Protein AF-A0A941VMR2-F1 (afdb_monomer_lite)

Foldseek 3Di:
DPPVPVVVVLVVVVVVLVVVVVVQVVCVVVVHDHDPVNVVVSVCCCVVRVVVPD

pLDDT: mean 88.75, std 12.2, range [48.38, 97.5]

Structure (mmCIF, N/CA/C/O backbone):
data_AF-A0A941VMR2-F1
#
_entry.id   AF-A0A941VMR2-F1
#
loop_
_atom_site.group_PDB
_atom_site.id
_atom_site.type_symbol
_atom_site.label_atom_id
_atom_site.label_alt_id
_atom_site.label_comp_id
_atom_site.label_asym_id
_atom_site.label_entity_id
_atom_site.label_seq_id
_atom_site.pdbx_PDB_ins_code
_atom_site.Cartn_x
_atom_site.Cartn_y
_atom_site.Cartn_z
_atom_site.occupancy
_atom_site.B_iso_or_equiv
_atom_site.auth_seq_id
_atom_site.auth_comp_id
_atom_site.auth_asym_id
_atom_site.auth_atom_id
_atom_site.pdbx_PDB_model_num
ATOM 1 N N . MET A 1 1 ? 24.390 -3.433 -16.981 1.00 54.72 1 MET A N 1
ATOM 2 C CA . MET A 1 1 ? 23.775 -3.735 -15.671 1.00 54.72 1 MET A CA 1
ATOM 3 C C . MET A 1 1 ? 23.215 -5.139 -15.750 1.00 54.72 1 MET A C 1
ATOM 5 O O . MET A 1 1 ? 22.541 -5.429 -16.729 1.00 54.72 1 MET A O 1
ATOM 9 N N . LEU A 1 2 ? 23.532 -6.017 -14.795 1.00 48.38 2 LEU A N 1
ATOM 10 C CA . LEU A 1 2 ? 22.864 -7.319 -14.720 1.00 48.38 2 LEU A CA 1
ATOM 11 C C . LEU A 1 2 ? 21.344 -7.076 -14.572 1.00 48.38 2 LEU A C 1
ATOM 13 O O . LEU A 1 2 ? 20.972 -6.150 -13.844 1.00 48.38 2 LEU A O 1
ATOM 17 N N . PRO A 1 3 ? 20.476 -7.861 -15.235 1.00 55.94 3 PRO A N 1
ATOM 18 C CA . PRO A 1 3 ? 19.024 -7.620 -15.336 1.00 55.94 3 PRO A CA 1
ATOM 19 C C . PRO A 1 3 ? 18.261 -7.587 -13.995 1.00 55.94 3 PRO A C 1
ATOM 21 O O . PRO A 1 3 ? 17.075 -7.288 -13.964 1.00 55.94 3 PRO A O 1
ATOM 24 N N . ILE A 1 4 ? 18.945 -7.829 -12.875 1.00 62.06 4 ILE A N 1
ATOM 25 C CA . ILE A 1 4 ? 18.415 -7.810 -11.507 1.00 62.06 4 ILE A CA 1
ATOM 26 C C . ILE A 1 4 ? 18.030 -6.390 -11.057 1.00 62.06 4 ILE A C 1
ATOM 28 O O . ILE A 1 4 ? 17.042 -6.215 -10.352 1.00 62.06 4 ILE A O 1
ATOM 32 N N . GLY A 1 5 ? 18.792 -5.365 -11.459 1.00 65.44 5 GLY A N 1
ATOM 33 C CA . GLY A 1 5 ? 18.609 -3.993 -10.964 1.00 65.44 5 GLY A CA 1
ATOM 34 C C . GLY A 1 5 ? 17.212 -3.409 -11.239 1.00 65.44 5 GLY A C 1
ATOM 35 O O . GLY A 1 5 ? 16.559 -2.981 -10.289 1.00 65.44 5 GLY A O 1
ATOM 36 N N . PRO A 1 6 ? 16.732 -3.413 -12.498 1.00 62.78 6 PRO A N 1
ATOM 37 C CA . PRO A 1 6 ? 15.392 -2.936 -12.847 1.00 62.78 6 PRO A CA 1
ATOM 38 C C . PRO A 1 6 ? 14.261 -3.769 -12.225 1.00 62.78 6 PRO A C 1
ATOM 40 O O . PRO A 1 6 ? 13.336 -3.191 -11.662 1.00 62.78 6 PRO A O 1
ATOM 43 N N . LEU A 1 7 ? 14.373 -5.105 -12.228 1.00 65.00 7 LEU A N 1
ATOM 44 C CA . LEU A 1 7 ? 13.371 -6.006 -11.631 1.00 65.00 7 LEU A CA 1
ATOM 45 C C . LEU A 1 7 ? 13.212 -5.782 -10.119 1.00 65.00 7 LEU A C 1
ATOM 47 O O . LEU A 1 7 ? 12.109 -5.830 -9.579 1.00 65.00 7 LEU A O 1
ATOM 51 N N . MET A 1 8 ? 14.303 -5.453 -9.422 1.00 80.50 8 MET A N 1
ATOM 52 C CA . MET A 1 8 ? 14.237 -5.134 -7.996 1.00 80.50 8 MET A CA 1
ATOM 53 C C . MET A 1 8 ? 13.525 -3.812 -7.696 1.00 80.50 8 MET A C 1
ATOM 55 O O . MET A 1 8 ? 13.055 -3.628 -6.576 1.00 80.50 8 MET A O 1
ATOM 59 N N . ILE A 1 9 ? 13.422 -2.879 -8.645 1.00 85.50 9 ILE A N 1
ATOM 60 C CA . ILE A 1 9 ? 12.673 -1.633 -8.421 1.00 85.50 9 ILE A CA 1
ATOM 61 C C . ILE A 1 9 ? 11.171 -1.928 -8.363 1.00 85.50 9 ILE A C 1
ATOM 63 O O . ILE A 1 9 ? 10.488 -1.400 -7.483 1.00 85.50 9 ILE A O 1
ATOM 67 N N . GLU A 1 10 ? 10.684 -2.803 -9.243 1.00 87.81 10 GLU A N 1
ATOM 68 C CA . GLU A 1 10 ? 9.276 -3.209 -9.301 1.00 87.81 10 GLU A CA 1
ATOM 69 C C . GLU A 1 10 ? 8.868 -3.954 -8.027 1.00 87.81 10 GLU A C 1
ATOM 71 O O . GLU A 1 10 ? 7.915 -3.572 -7.342 1.00 87.81 10 GLU A O 1
ATOM 76 N N . HIS A 1 11 ? 9.685 -4.921 -7.602 1.00 89.19 11 HIS A N 1
ATOM 77 C CA . HIS A 1 11 ? 9.466 -5.630 -6.337 1.00 89.19 11 HIS A CA 1
ATOM 78 C C . HIS A 1 11 ? 9.519 -4.697 -5.126 1.00 89.19 11 HIS A C 1
ATOM 80 O O . HIS A 1 11 ? 8.676 -4.794 -4.235 1.00 89.19 11 HIS A O 1
ATOM 86 N N . ARG A 1 12 ? 10.427 -3.713 -5.105 1.00 91.12 12 ARG A N 1
ATOM 87 C CA . ARG A 1 12 ? 10.469 -2.714 -4.023 1.00 91.12 12 ARG A CA 1
ATOM 88 C C . ARG A 1 12 ? 9.229 -1.824 -3.988 1.00 91.12 12 ARG A C 1
ATOM 90 O O . ARG A 1 12 ? 8.887 -1.323 -2.914 1.00 91.12 12 ARG A O 1
ATOM 97 N N . LEU A 1 13 ? 8.559 -1.596 -5.117 1.00 93.44 13 LEU A N 1
ATOM 98 C CA . LEU A 1 13 ? 7.281 -0.884 -5.128 1.00 93.44 13 LEU A CA 1
ATOM 99 C C . LEU A 1 13 ? 6.178 -1.733 -4.484 1.00 93.44 13 LEU A C 1
ATOM 101 O O . LEU A 1 13 ? 5.428 -1.219 -3.651 1.00 93.44 13 LEU A O 1
ATOM 105 N N . ILE A 1 14 ? 6.141 -3.032 -4.783 1.00 94.31 14 ILE A N 1
ATOM 106 C CA . ILE A 1 14 ? 5.211 -3.978 -4.150 1.00 94.31 14 ILE A CA 1
ATOM 107 C C . ILE A 1 14 ? 5.457 -4.048 -2.642 1.00 94.31 14 ILE A C 1
ATOM 109 O O . ILE A 1 14 ? 4.521 -3.891 -1.859 1.00 94.31 14 ILE A O 1
ATOM 113 N N . GLU A 1 15 ? 6.711 -4.171 -2.205 1.00 94.38 15 GLU A N 1
ATOM 114 C CA . GLU A 1 15 ? 7.063 -4.164 -0.779 1.00 94.38 15 GLU A CA 1
ATOM 115 C C . GLU A 1 15 ? 6.601 -2.888 -0.059 1.00 94.38 15 GLU A C 1
ATOM 117 O O . GLU A 1 15 ? 6.138 -2.941 1.085 1.00 94.38 15 GLU A O 1
ATOM 122 N N . LYS A 1 16 ? 6.719 -1.722 -0.709 1.00 95.62 16 LYS A N 1
ATOM 123 C CA . LYS A 1 16 ? 6.204 -0.459 -0.161 1.00 95.62 16 LYS A CA 1
ATOM 124 C C . LYS A 1 16 ? 4.687 -0.503 -0.012 1.00 95.62 16 LYS A C 1
ATOM 126 O O . LYS A 1 16 ? 4.188 -0.086 1.032 1.00 95.62 16 LYS A O 1
ATOM 131 N N . MET A 1 17 ? 3.969 -1.032 -1.000 1.00 96.44 17 MET A N 1
ATOM 132 C CA . MET A 1 17 ? 2.515 -1.152 -0.915 1.00 96.44 17 MET A CA 1
ATOM 133 C C . MET A 1 17 ? 2.087 -2.130 0.192 1.00 96.44 17 MET A C 1
ATOM 135 O O . MET A 1 17 ? 1.192 -1.813 0.973 1.00 96.44 17 MET A O 1
ATOM 139 N N . ILE A 1 18 ? 2.784 -3.257 0.359 1.00 96.12 18 ILE A N 1
ATOM 140 C CA . ILE A 1 18 ? 2.536 -4.201 1.463 1.00 96.12 18 ILE A CA 1
ATOM 141 C C . ILE A 1 18 ? 2.699 -3.510 2.828 1.00 96.12 18 ILE A C 1
ATOM 143 O O . ILE A 1 18 ? 1.895 -3.725 3.737 1.00 96.12 18 ILE A O 1
ATOM 147 N N . LYS A 1 19 ? 3.696 -2.628 2.990 1.00 97.25 19 LYS A N 1
ATOM 148 C CA . LYS A 1 19 ? 3.856 -1.841 4.228 1.00 97.25 19 LYS A CA 1
ATOM 149 C C . LYS A 1 19 ? 2.674 -0.901 4.480 1.00 97.25 19 LYS A C 1
ATOM 151 O O . LYS A 1 19 ? 2.252 -0.769 5.628 1.00 97.25 19 LYS A O 1
ATOM 156 N N . VAL A 1 20 ? 2.122 -0.284 3.433 1.00 96.31 20 VAL A N 1
ATOM 157 C CA . VAL A 1 20 ? 0.908 0.547 3.537 1.00 96.31 20 VAL A CA 1
ATOM 158 C C . VAL A 1 20 ? -0.288 -0.299 3.979 1.00 96.31 20 VAL A C 1
ATOM 160 O O . VAL A 1 20 ? -0.992 0.091 4.912 1.00 96.31 20 VAL A O 1
ATOM 163 N N . MET A 1 21 ? -0.479 -1.480 3.380 1.00 95.69 21 MET A N 1
ATOM 164 C CA . MET A 1 21 ? -1.544 -2.417 3.764 1.00 95.69 21 MET A CA 1
ATOM 165 C C . MET A 1 21 ? -1.424 -2.839 5.231 1.00 95.69 21 MET A C 1
ATOM 167 O O . MET A 1 21 ? -2.422 -2.849 5.947 1.00 95.69 21 MET A O 1
ATOM 171 N N . LYS A 1 22 ? -0.204 -3.122 5.708 1.00 95.94 22 LYS A N 1
ATOM 172 C CA . LYS A 1 22 ? 0.038 -3.461 7.116 1.00 95.94 22 LYS A CA 1
ATOM 173 C C . LYS A 1 22 ? -0.385 -2.332 8.060 1.00 95.94 22 LYS A C 1
ATOM 175 O O . LYS A 1 22 ? -1.089 -2.590 9.027 1.00 95.94 22 LYS A O 1
ATOM 180 N N . GLY A 1 23 ? -0.038 -1.083 7.746 1.00 93.88 23 GLY A N 1
ATOM 181 C CA . GLY A 1 23 ? -0.477 0.065 8.546 1.00 93.88 23 GLY A CA 1
ATOM 182 C C . GLY A 1 23 ? -2.003 0.229 8.578 1.00 93.88 23 GLY A C 1
ATOM 183 O O . GLY A 1 23 ? -2.566 0.570 9.617 1.00 93.88 23 GLY A O 1
ATOM 184 N N . GLN A 1 24 ? -2.693 -0.060 7.467 1.00 94.19 24 GLN A N 1
ATOM 185 C CA . GLN A 1 24 ? -4.161 -0.083 7.452 1.00 94.19 24 GLN A CA 1
ATOM 186 C C . GLN A 1 24 ? -4.741 -1.224 8.287 1.00 94.19 24 GLN A C 1
ATOM 188 O O . GLN A 1 24 ? -5.731 -1.015 8.985 1.00 94.19 24 GLN A O 1
ATOM 193 N N . LEU A 1 25 ? -4.118 -2.402 8.269 1.00 94.62 25 LEU A N 1
ATOM 194 C CA . LEU A 1 25 ? -4.531 -3.515 9.117 1.00 94.62 25 LEU A CA 1
A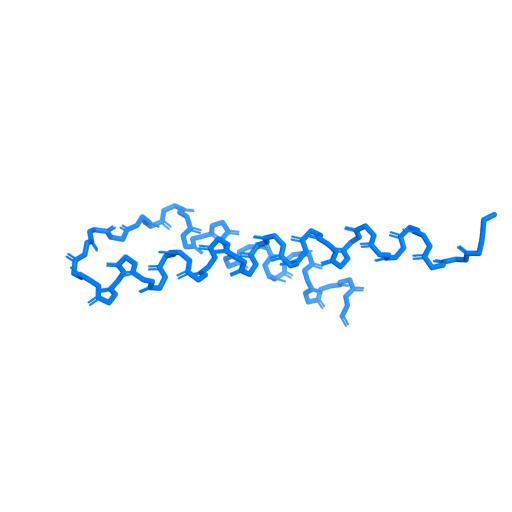TOM 195 C C . LEU A 1 25 ? -4.411 -3.154 10.604 1.00 94.62 25 LEU A C 1
ATOM 197 O O . LEU A 1 25 ? -5.356 -3.383 11.356 1.00 94.62 25 LEU A O 1
ATOM 201 N N . ASP A 1 26 ? -3.313 -2.516 11.011 1.00 94.75 26 ASP A N 1
ATOM 202 C CA . ASP A 1 26 ? -3.119 -2.055 12.391 1.00 94.75 26 ASP A CA 1
ATOM 203 C C . ASP A 1 26 ? -4.181 -1.004 12.790 1.00 94.75 26 ASP A C 1
ATOM 205 O O . ASP A 1 26 ? -4.691 -0.997 13.915 1.00 94.75 26 ASP A O 1
ATOM 209 N N . HIS A 1 27 ? -4.575 -0.119 11.866 1.00 93.50 27 HIS A N 1
ATOM 210 C CA . HIS A 1 27 ? -5.678 0.824 12.089 1.00 93.50 27 HIS A CA 1
ATOM 211 C C . HIS A 1 27 ? -7.014 0.107 12.302 1.00 93.50 27 HIS A C 1
ATOM 213 O O . HIS A 1 27 ? -7.717 0.412 13.266 1.00 93.50 27 HIS A O 1
ATOM 219 N N . ILE A 1 28 ? -7.331 -0.875 11.456 1.00 93.06 28 ILE A N 1
ATOM 220 C CA . ILE A 1 28 ? -8.548 -1.689 11.576 1.00 93.06 28 ILE A CA 1
ATOM 221 C C . ILE A 1 28 ? -8.568 -2.423 12.921 1.00 93.06 28 ILE A C 1
ATOM 223 O O . ILE A 1 28 ? -9.563 -2.369 13.642 1.00 93.06 28 ILE A O 1
ATOM 227 N N . GLN A 1 29 ? -7.457 -3.061 13.297 1.00 95.38 29 GLN A N 1
ATOM 228 C CA . GLN A 1 29 ? -7.336 -3.811 14.551 1.00 95.38 29 GLN A CA 1
ATOM 229 C C . GLN A 1 29 ? -7.466 -2.924 15.795 1.00 95.38 29 GLN A C 1
ATOM 231 O O . GLN A 1 29 ? -7.961 -3.377 16.823 1.00 95.38 29 GLN A O 1
ATOM 236 N N . THR A 1 30 ? -7.057 -1.657 15.705 1.00 96.25 30 THR A N 1
ATOM 237 C CA . THR A 1 30 ? -7.191 -0.677 16.796 1.00 96.25 30 THR A CA 1
ATOM 238 C C . THR A 1 30 ? -8.535 0.060 16.795 1.00 96.25 30 THR A C 1
ATOM 240 O O . THR A 1 30 ? -8.719 0.988 17.582 1.00 96.25 30 THR A O 1
ATOM 243 N N . GLY A 1 31 ? -9.481 -0.336 15.933 1.00 93.56 31 GLY A N 1
ATOM 244 C CA . GLY A 1 31 ? -10.813 0.271 15.837 1.00 93.56 31 GLY A CA 1
ATOM 245 C C . GLY A 1 31 ? -10.814 1.678 15.233 1.00 93.56 31 GLY A C 1
ATOM 246 O O . GLY A 1 31 ? -11.782 2.421 15.401 1.00 93.56 31 GLY A O 1
ATOM 247 N N . LYS A 1 32 ? -9.734 2.075 14.550 1.00 93.31 32 LYS A N 1
ATOM 248 C CA . LYS A 1 32 ? -9.654 3.376 13.881 1.00 93.31 32 LYS A CA 1
ATOM 249 C C . LYS A 1 32 ? -10.471 3.368 12.584 1.00 93.31 32 LYS A C 1
ATOM 251 O O . LYS A 1 32 ? -10.619 2.317 11.958 1.00 93.31 32 LYS A O 1
ATOM 256 N N . PRO A 1 33 ? -10.962 4.539 12.136 1.00 90.06 33 PRO A N 1
ATOM 257 C CA . PRO A 1 33 ? -11.674 4.651 10.871 1.00 90.06 33 PRO A CA 1
ATOM 258 C C . PRO A 1 33 ? -10.846 4.138 9.689 1.00 90.06 33 PRO A C 1
ATOM 260 O O . PRO A 1 33 ? -9.664 4.460 9.551 1.00 90.06 33 PRO A O 1
ATOM 263 N N . VAL A 1 34 ? -11.498 3.368 8.820 1.00 90.88 34 VAL A N 1
ATOM 264 C CA . VAL A 1 34 ? -10.906 2.833 7.590 1.00 90.88 34 VAL A CA 1
ATOM 265 C C . VAL A 1 34 ? -11.118 3.821 6.452 1.00 90.88 34 VAL A C 1
ATOM 267 O O . VAL A 1 34 ? -12.219 4.334 6.256 1.00 90.88 34 VAL A O 1
ATOM 270 N N . SER A 1 35 ? -10.069 4.072 5.672 1.00 90.19 35 SER A N 1
ATOM 271 C CA . SER A 1 35 ? -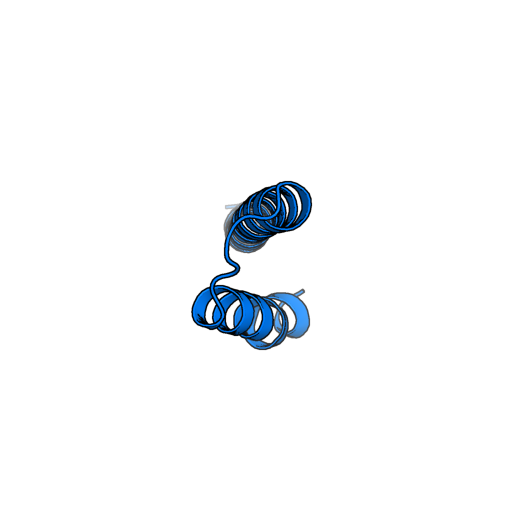10.156 4.932 4.492 1.00 90.19 35 SER A CA 1
ATOM 272 C C . SER A 1 35 ? -10.586 4.122 3.266 1.00 90.19 35 SER A C 1
ATOM 274 O O . SER A 1 35 ? -9.779 3.396 2.688 1.00 90.19 35 SER A O 1
ATOM 276 N N . SER A 1 36 ? -11.850 4.261 2.847 1.00 92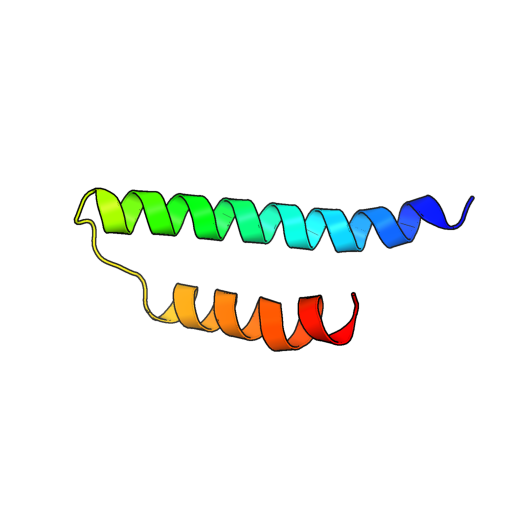.00 36 SER A N 1
ATOM 277 C CA . SER A 1 36 ? -12.373 3.594 1.639 1.00 92.00 36 SER A CA 1
ATOM 278 C C . SER A 1 36 ? -11.548 3.881 0.370 1.00 92.00 36 SER A C 1
ATOM 280 O O . SER A 1 36 ? -11.210 2.922 -0.322 1.00 92.00 36 SER A O 1
ATOM 282 N N . PRO A 1 37 ? -11.134 5.135 0.076 1.00 95.69 37 PRO A N 1
ATOM 283 C CA . PRO A 1 37 ? -10.317 5.423 -1.111 1.00 95.69 37 PRO A CA 1
ATOM 284 C C . PRO A 1 37 ? -8.953 4.721 -1.097 1.00 95.69 37 PRO A C 1
ATOM 286 O O . PRO A 1 37 ? -8.401 4.367 -2.139 1.00 95.69 37 PRO A O 1
ATOM 289 N N . LEU A 1 38 ? -8.392 4.501 0.096 1.00 93.88 38 LEU A N 1
ATOM 290 C CA . LEU A 1 38 ? -7.121 3.800 0.231 1.00 93.88 38 LEU A CA 1
ATOM 291 C C . LEU A 1 38 ? -7.271 2.301 -0.048 1.00 93.88 38 LEU A C 1
ATOM 293 O O . LEU A 1 38 ? -6.405 1.723 -0.698 1.00 93.88 38 LEU A O 1
ATOM 297 N N . ILE A 1 39 ? -8.368 1.681 0.395 1.00 95.06 39 ILE A N 1
ATOM 298 C CA . ILE A 1 39 ? -8.669 0.277 0.080 1.00 95.06 39 ILE A CA 1
ATOM 299 C C . ILE A 1 39 ? -8.868 0.080 -1.428 1.00 95.06 39 ILE A C 1
ATOM 301 O O . ILE A 1 39 ? -8.361 -0.891 -1.991 1.00 95.06 39 ILE A O 1
ATOM 305 N N . GLU A 1 40 ? -9.546 1.016 -2.091 1.00 97.06 40 GLU A N 1
ATOM 306 C CA . GLU A 1 40 ? -9.702 1.015 -3.550 1.00 97.06 40 GLU A CA 1
ATOM 307 C C . GLU A 1 40 ? -8.339 1.095 -4.250 1.00 97.06 40 GLU A C 1
ATOM 309 O O . GLU A 1 40 ? -7.991 0.206 -5.024 1.00 97.06 40 GLU A O 1
ATOM 314 N N . THR A 1 41 ? -7.496 2.054 -3.851 1.00 97.44 41 THR A N 1
ATOM 315 C CA . THR A 1 41 ? -6.127 2.203 -4.381 1.00 97.44 41 THR A CA 1
ATOM 316 C C . THR A 1 41 ? -5.287 0.935 -4.191 1.00 97.44 41 THR A C 1
ATOM 318 O O . THR A 1 41 ? -4.559 0.520 -5.092 1.00 97.44 41 THR A O 1
ATOM 321 N N . ILE A 1 42 ? -5.377 0.304 -3.017 1.00 96.88 42 ILE A N 1
ATOM 322 C CA . ILE A 1 42 ? -4.688 -0.952 -2.697 1.00 96.88 42 ILE A CA 1
ATOM 323 C C . ILE A 1 42 ? -5.143 -2.077 -3.635 1.00 96.88 42 ILE A C 1
ATOM 325 O O . ILE A 1 42 ? -4.310 -2.810 -4.173 1.00 96.88 42 ILE A O 1
ATOM 329 N N . THR A 1 43 ? -6.453 -2.200 -3.844 1.00 96.44 43 THR A N 1
ATOM 330 C CA . THR A 1 43 ? -7.046 -3.252 -4.677 1.00 96.44 43 THR A CA 1
ATOM 331 C C . THR A 1 43 ? -6.668 -3.067 -6.145 1.00 96.44 43 THR A C 1
ATOM 333 O O . THR A 1 43 ? -6.294 -4.033 -6.815 1.00 96.44 43 THR A O 1
ATOM 336 N N . ASP A 1 44 ? -6.700 -1.828 -6.631 1.00 97.50 44 ASP A N 1
ATOM 337 C CA . ASP A 1 44 ? -6.300 -1.491 -7.995 1.00 97.50 44 ASP A CA 1
ATOM 338 C C . ASP A 1 44 ? -4.808 -1.713 -8.219 1.00 97.50 44 ASP A C 1
ATOM 340 O O . ASP A 1 44 ? -4.423 -2.262 -9.250 1.00 97.50 44 ASP A O 1
ATOM 344 N N . PHE A 1 45 ? -3.963 -1.370 -7.244 1.00 97.00 45 PHE A N 1
ATOM 345 C CA . PHE A 1 45 ? -2.530 -1.632 -7.333 1.00 97.00 45 PHE A CA 1
ATOM 346 C C . PHE A 1 45 ? -2.232 -3.130 -7.460 1.00 97.00 45 PHE A C 1
ATOM 348 O O . PHE A 1 45 ? -1.457 -3.518 -8.333 1.00 97.00 45 PHE A O 1
ATOM 355 N N . ILE A 1 46 ? -2.855 -3.985 -6.640 1.00 95.69 46 ILE A N 1
ATOM 356 C CA . ILE A 1 46 ? -2.657 -5.438 -6.762 1.00 95.69 46 ILE A CA 1
ATOM 357 C C . ILE A 1 46 ? -3.092 -5.910 -8.154 1.00 95.69 46 ILE A C 1
ATOM 359 O O . ILE A 1 46 ? -2.291 -6.497 -8.877 1.00 95.69 46 ILE A O 1
ATOM 363 N N . ARG A 1 47 ? -4.323 -5.586 -8.567 1.00 96.62 47 ARG A N 1
ATOM 364 C CA . ARG A 1 47 ? -4.904 -6.106 -9.814 1.00 96.62 47 ARG A CA 1
ATOM 365 C C . ARG A 1 47 ? -4.209 -5.586 -11.075 1.00 96.62 47 ARG A C 1
ATOM 367 O O . ARG A 1 47 ? -4.124 -6.300 -12.073 1.00 96.62 47 ARG A O 1
ATOM 374 N N . ALA A 1 48 ? -3.811 -4.316 -11.087 1.00 94.25 48 ALA A N 1
ATOM 375 C CA . ALA A 1 48 ? -3.296 -3.657 -12.284 1.00 94.25 48 ALA A CA 1
ATOM 376 C C . ALA A 1 48 ? -1.770 -3.706 -12.390 1.00 94.25 48 ALA A C 1
ATOM 378 O O . ALA A 1 48 ? -1.257 -3.653 -13.507 1.00 94.25 48 ALA A O 1
ATOM 379 N N . TYR A 1 49 ? -1.061 -3.798 -11.261 1.00 93.12 49 TYR A N 1
ATOM 380 C CA . TYR A 1 49 ? 0.399 -3.785 -11.229 1.00 93.12 49 TYR A CA 1
ATOM 381 C C . TYR A 1 49 ? 0.981 -5.124 -10.782 1.00 93.12 49 TYR A C 1
ATOM 383 O O . TYR A 1 49 ? 1.731 -5.720 -11.544 1.00 93.12 49 TYR A O 1
ATOM 391 N N . ALA A 1 50 ? 0.637 -5.620 -9.589 1.00 90.56 50 ALA A N 1
ATOM 392 C CA . ALA A 1 50 ? 1.256 -6.843 -9.073 1.00 90.56 50 ALA A CA 1
ATOM 393 C C . ALA A 1 50 ? 0.869 -8.072 -9.913 1.00 90.56 50 ALA A C 1
ATOM 395 O O . ALA A 1 50 ? 1.741 -8.642 -10.557 1.00 90.56 50 ALA A O 1
ATOM 396 N N . ASP A 1 51 ? -0.425 -8.395 -10.002 1.00 92.31 51 ASP A N 1
ATOM 397 C CA . ASP A 1 51 ? -0.933 -9.609 -10.667 1.00 92.31 51 ASP A CA 1
ATOM 398 C C . ASP A 1 51 ? -0.634 -9.659 -12.175 1.00 92.31 51 ASP A C 1
ATOM 400 O O . ASP A 1 51 ? -0.632 -10.724 -12.790 1.00 92.31 51 ASP A O 1
ATOM 404 N N . ARG A 1 52 ? -0.459 -8.496 -12.816 1.00 88.94 52 ARG A N 1
ATOM 405 C CA . ARG A 1 52 ? -0.190 -8.412 -14.260 1.00 88.94 52 ARG A CA 1
ATOM 406 C C . ARG A 1 52 ? 1.294 -8.478 -14.598 1.00 88.94 52 ARG A C 1
ATOM 408 O O . ARG A 1 52 ? 1.618 -8.846 -15.726 1.00 88.94 52 ARG A O 1
ATOM 415 N N . CYS A 1 53 ? 2.168 -8.082 -13.675 1.00 82.19 53 CYS A N 1
ATOM 416 C CA . CYS A 1 53 ? 3.606 -7.971 -13.924 1.00 82.19 53 CYS A CA 1
ATOM 417 C C . CYS A 1 53 ? 4.429 -9.085 -13.258 1.00 82.19 53 CYS A C 1
ATOM 419 O O . CYS A 1 53 ? 5.558 -9.324 -13.694 1.00 82.19 53 CYS A O 1
ATOM 421 N N . HIS A 1 54 ? 3.903 -9.755 -12.227 1.00 82.25 54 HIS A N 1
ATOM 422 C CA . HIS A 1 54 ? 4.613 -10.759 -11.425 1.00 82.25 54 HIS A CA 1
ATOM 423 C C . HIS A 1 54 ? 3.718 -11.943 -11.062 1.00 82.25 54 HIS A C 1
ATOM 425 O O . HIS A 1 54 ? 4.284 -13.054 -10.960 1.00 82.25 54 HIS A O 1
#

Secondary structure (DSSP, 8-state):
--THHHHHHHHHHHHHHHHHHHHHHHHHHTTPPP-HHHHHHHHHHIIIIIHHH-

Sequence (54 aa):
MLPIGPLMIEHRLIEKMIKVMKGQLDHIQTGKPVSSPLIETITDFIRAYADRCH

Radius of gyration: 13.76 Å; chains: 1; bounding box: 36×16×32 Å

=== Feature glossary ===
Annotated list of the representations used here:

Nearest PDB structures. The Foldseek neighbor list gives the closest experimentally determined structures in the PDB, ranked by structural alignment. TM-score near 1 means near-identical fold; near 0.3 means only rough topology match. This is how one finds what a novel AlphaFold prediction most resembles in the solved-structure universe.

Foldseek 3Di. Foldseek's 3Di representation compresses backbone geometry into a per-residue letter drawn from a learned twenty-state alphabet. It captures the tertiary interaction pattern around each residue — which residues are packed against it in space, regardless of where they are in sequence.

Radius of gyration, Cα contacts, bounding box. Radius of gyration (Rg) is the root-mean-square distance of Cα atoms from their centroid — a single number for overall size and compactness. A globular domain of N residues has Rg ≈ 2.2·N^0.38 Å; an extended or disordered chain has a much larger Rg. The Cα contact count is the number of residue pairs whose Cα atoms are within 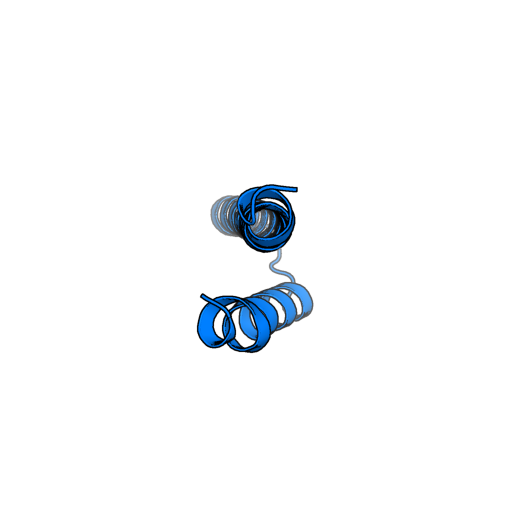8 Å and are more than four pos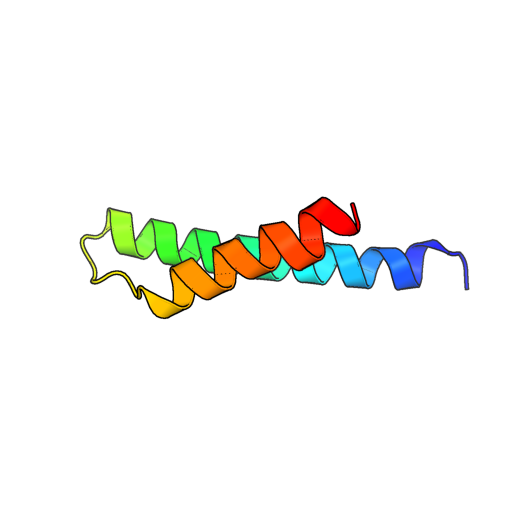itions apart in sequence — a standard proxy for tertiary packing density. The bounding box is the smallest axis-aligned box enclosing all Cα atoms.

InterPro / GO / CATH / organism. The annotation block draws on four external resources. InterPro: which protein families and domains the sequence belongs to. GO: standardized terms for what the protein does, what process it participates in, and where in the cell it acts. CATH: which structural fold it has in the CATH hierarchy. Organism: the species of origin.

mmCIF coordinates. The mmCIF block holds the 3D Cartesian coordinates of each backbone atom (N, Cα, C, O) in ångströms. mmCIF is the PDB's canonical archive format — a tagged-loop text representation of the atomic model.

pLDDT. pLDDT is the predicted lDDT-Cα score: AlphaFold's confidence that the local environment of each residue (all inter-atomic distances within 15 Å) is correctly placed. It is a per-residue number between 0 and 100, with higher meaning more reliable.

Backbone torsions (φ/ψ). φ (phi) and ψ (psi) are the two rotatable backbone dihedrals per residue: φ is the C(i-1)–N–Cα–C torsion, ψ is the N–Cα–C–N(i+1) torsion, both in degrees on (−180°, 180°]. α-helical residues cluster near (−60°, −45°); β-strand residues near (−120°, +130°). A Ramachandran plot is simply a scatter of (φ, ψ) for every residue.

B-factor. For experimental (PDB) structures, the B-factor (temperature factor) quantifies the positional spread of each atom in the crystal — a combination of thermal vibration and static disorder — in units of Å². High B-factors mark flexible loops or poorly resolved regions; low B-factors mark the rigid, well-ordered core.

Secondary structure (3-state, P-SEA). SS3 is a coarse helix/strand/coil call (letters a/b/c) made by the P-SEA algorithm from inter-Cα distances and dihedrals. It is less detailed than DSSP but needs only Cα positions.

Predicted aligned error. Predicted aligned error is AlphaFold's pairwise confidence. Unlike pLDDT (per-residue), PAE is per-residue-pair and captures whether two parts of the structure are correctly placed relative to each other. Units are ångströms of expected positional error.

Solvent-accessible surface area. Solvent-accessible surface area (SASA) is the area in Å² traced out by the centre of a 1.4 Å probe sphere (a water molecule) rolled over the protein's van der Waals surface (Shrake–Rupley / Lee–Richards construction). Buried residues have near-zero SASA; fully exposed residues can exceed 200 Å². The total SASA scales roughly with the number of surface residues.

Secondary structure (8-state, DSSP). The SS8 string is DSSP's per-residue secondary-structure call. α-helix (H) means an i→i+4 H-bond ladder; β-strand (E) means the residue participates in a β-sheet; 3₁₀ (G) and π (I) are tighter and wider helices; T/S are turns/bends; '-' is loop.

Rendered structure images. Structure images are PyMOL renders from six orthogonal camera directions. Cartoon representation draws helices as coils and strands as arrows; sticks shows the backbone as bonds; surface shows the solvent-excluded envelope. Rainbow coloring maps sequence position to hue (blue→red, N→C); chain coloring assigns a distinct color per polypeptide.

Sequence. The amino-acid sequence is the protein's primary structure: the linear order of residues from the N-terminus to the C-terminus, written in one-letter code. Everything else here — the 3D coordinates, the secondary structure, the domain annotations — is ultimately a consequence of this string.

Contact-map, Ramachandran, and PAE plots. Three diagnostic plots accompany the record. The Cα contact map visualizes the tertiary structure as a 2D adjacency matrix (8 Å cutoff, sequence-local contacts suppressed). The Ramachandran plot shows the distribution of backbone (φ, ψ) torsions, with points in the α and β basins reflecting secondary struct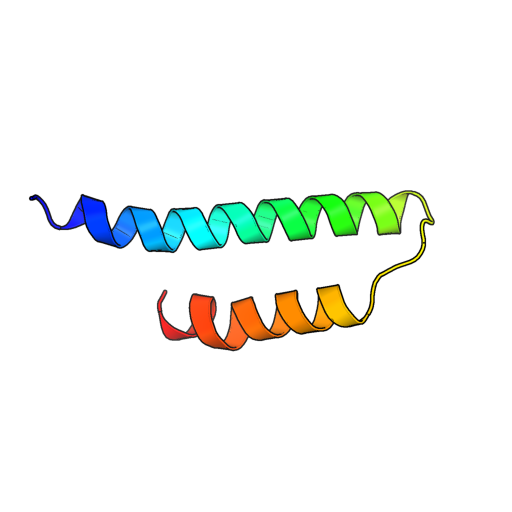ure content. The PAE plot shows AlphaFold's inter-residue confidence as a color matrix.